Protein AF-A0A9N9NZU2-F1 (afdb_monomer)

Sequence (95 aa):
IGEEIENPFGFDENDLDLDEFCKRLERELKLITSHAPPKAENWIFSKSNVPFGKDIGVTGEEARNLEVDEVRSLLSVNDGEHNENKENASNVSIK

Organism: NCBI:txid144679

Radius of gyration: 26.9 Å; Cα contacts (8 Å, |Δi|>4): 53; chains: 1; bounding box: 54×32×73 Å

Solvent-accessible surface area (backbone atoms only — not comparable to full-atom values): 6180 Å² total; per-residue (Å²): 110,75,72,65,63,72,56,48,77,56,84,54,96,78,30,50,65,58,67,60,53,50,56,49,51,52,50,51,52,49,57,68,66,68,54,77,82,78,60,67,63,66,54,50,53,24,87,84,30,36,84,62,36,79,89,70,55,49,25,35,61,60,57,69,75,56,53,74,69,57,53,50,51,51,56,67,62,68,84,74,70,93,70,89,77,88,76,86,78,85,84,76,82,90,129

Structure (mmCIF, N/CA/C/O backbone):
data_AF-A0A9N9NZU2-F1
#
_entry.id   AF-A0A9N9NZU2-F1
#
loop_
_atom_site.group_PDB
_atom_site.id
_atom_site.type_symbol
_atom_site.label_atom_id
_atom_site.label_alt_id
_atom_site.label_comp_id
_atom_site.label_asym_id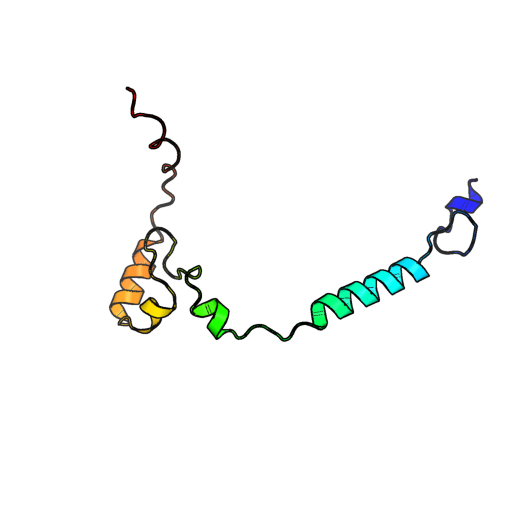
_atom_site.label_entity_id
_atom_site.label_seq_id
_atom_site.pdbx_PDB_ins_code
_atom_site.Cartn_x
_atom_site.Cartn_y
_atom_site.Cartn_z
_atom_site.occupancy
_atom_site.B_iso_or_equiv
_atom_site.auth_seq_id
_atom_site.auth_comp_id
_atom_site.auth_asym_id
_atom_site.auth_atom_id
_atom_site.pdbx_PDB_model_num
ATOM 1 N N . ILE A 1 1 ? 30.209 15.999 -30.613 1.00 62.03 1 ILE A N 1
ATOM 2 C CA . ILE A 1 1 ? 29.743 16.676 -29.373 1.00 62.03 1 ILE A CA 1
ATOM 3 C C . ILE A 1 1 ? 28.368 17.321 -29.515 1.00 62.03 1 ILE A C 1
ATOM 5 O O . ILE A 1 1 ? 27.495 16.871 -28.803 1.00 62.03 1 ILE A O 1
ATOM 9 N N . GLY A 1 2 ? 28.135 18.342 -30.358 1.00 74.69 2 GLY A N 1
ATOM 10 C CA . GLY A 1 2 ? 26.814 19.007 -30.414 1.00 74.69 2 GLY A CA 1
ATOM 11 C C . GLY A 1 2 ? 25.707 18.146 -31.035 1.00 74.69 2 GLY A C 1
ATOM 12 O O . GLY A 1 2 ? 24.580 18.166 -30.566 1.00 74.69 2 GLY A O 1
ATOM 13 N N . GLU A 1 3 ? 26.066 17.360 -32.047 1.00 69.38 3 GLU A N 1
ATOM 14 C CA . GLU A 1 3 ? 25.161 16.440 -32.752 1.00 69.38 3 GLU A CA 1
ATOM 15 C C . GLU A 1 3 ? 24.837 15.194 -31.898 1.00 69.38 3 GLU A C 1
ATOM 17 O O . GLU A 1 3 ? 23.685 14.798 -31.794 1.00 69.38 3 GLU A O 1
ATOM 22 N N . GLU A 1 4 ? 25.827 14.665 -31.165 1.00 72.81 4 GLU A N 1
ATOM 23 C CA . GLU A 1 4 ? 25.694 13.529 -30.222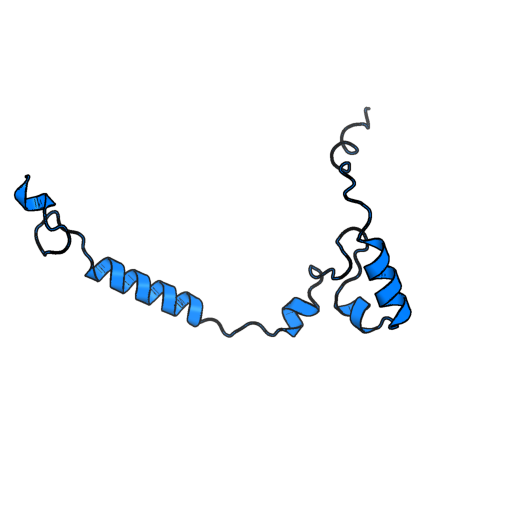 1.00 72.81 4 GLU A CA 1
ATOM 24 C C . GLU A 1 4 ? 24.804 13.811 -28.995 1.00 72.81 4 GLU A C 1
ATOM 26 O O . GLU A 1 4 ? 24.474 12.894 -28.256 1.00 72.81 4 GLU A O 1
ATOM 31 N N . ILE A 1 5 ? 24.456 15.072 -28.723 1.00 75.44 5 ILE A N 1
ATOM 32 C CA . ILE A 1 5 ? 23.564 15.447 -27.608 1.00 75.44 5 ILE A CA 1
ATOM 33 C C . ILE A 1 5 ? 22.198 15.941 -28.094 1.00 75.44 5 ILE A C 1
ATOM 35 O O . ILE A 1 5 ? 21.334 16.257 -27.277 1.00 75.44 5 ILE A O 1
ATOM 39 N N . GLU A 1 6 ? 22.006 16.057 -29.410 1.00 87.06 6 GLU A N 1
ATOM 40 C CA . GLU A 1 6 ? 20.789 16.615 -30.003 1.00 87.06 6 GLU A CA 1
ATOM 41 C C . GLU A 1 6 ? 19.628 15.612 -29.961 1.00 87.06 6 GLU A C 1
ATOM 43 O O . GLU A 1 6 ? 18.475 16.010 -29.782 1.00 87.06 6 GLU A O 1
ATOM 48 N N . ASN A 1 7 ? 19.927 14.311 -30.048 1.00 87.25 7 ASN A N 1
ATOM 49 C CA . ASN A 1 7 ? 18.938 13.241 -29.964 1.00 87.25 7 ASN A CA 1
ATOM 50 C C . ASN A 1 7 ? 19.359 12.133 -28.978 1.00 87.25 7 ASN A C 1
ATOM 52 O O . ASN A 1 7 ? 19.831 11.093 -29.419 1.00 87.25 7 ASN A O 1
ATOM 56 N N . PRO A 1 8 ? 19.098 12.292 -27.667 1.00 88.31 8 PRO A N 1
ATOM 57 C CA . PRO A 1 8 ? 19.558 11.362 -26.628 1.00 88.31 8 PRO A CA 1
ATOM 58 C C . PRO A 1 8 ? 18.792 10.024 -26.579 1.00 88.31 8 PRO A C 1
ATOM 60 O O . PRO A 1 8 ? 18.947 9.254 -25.631 1.00 88.31 8 PRO A O 1
ATOM 63 N N . PHE A 1 9 ? 17.883 9.783 -27.528 1.00 91.81 9 PHE A N 1
ATOM 64 C CA . PHE A 1 9 ? 17.003 8.609 -27.576 1.00 91.81 9 PHE A CA 1
ATOM 65 C C . PHE A 1 9 ? 17.362 7.647 -28.718 1.00 91.81 9 PHE A C 1
ATOM 67 O O . PHE A 1 9 ? 16.556 6.778 -29.057 1.00 91.81 9 PHE A O 1
ATOM 74 N N . GLY A 1 10 ? 18.508 7.862 -29.367 1.00 88.12 10 GLY A N 1
ATOM 75 C CA . GLY A 1 10 ? 19.039 6.987 -30.402 1.00 88.12 10 GLY A CA 1
ATOM 76 C C . GLY A 1 10 ? 19.751 5.758 -29.827 1.00 88.12 10 GLY A C 1
ATOM 77 O O . GLY A 1 10 ? 19.348 5.200 -28.809 1.00 88.12 10 GLY A O 1
ATOM 78 N N . PHE A 1 11 ? 20.795 5.316 -30.528 1.00 89.25 11 PHE A N 1
ATOM 79 C CA . PHE A 1 11 ? 21.643 4.184 -30.138 1.00 89.25 11 PHE A CA 1
ATOM 80 C C . PHE A 1 11 ? 23.140 4.531 -30.198 1.00 89.25 11 PHE A C 1
ATOM 82 O O . PHE A 1 11 ? 23.978 3.635 -30.328 1.00 89.25 11 PHE A O 1
ATOM 89 N N . ASP A 1 12 ? 23.481 5.817 -30.155 1.00 89.88 12 ASP A N 1
ATOM 90 C CA . ASP A 1 12 ? 24.863 6.273 -30.072 1.00 89.88 12 ASP A CA 1
ATOM 91 C C . ASP A 1 12 ? 25.460 5.920 -28.699 1.00 89.88 12 ASP A C 1
ATOM 93 O O . ASP A 1 12 ? 24.751 5.688 -27.721 1.00 89.88 12 ASP A O 1
ATOM 97 N N . GLU A 1 13 ? 26.791 5.882 -28.598 1.00 86.81 13 GLU A N 1
ATOM 98 C CA . GLU A 1 13 ? 27.490 5.483 -27.361 1.00 86.81 13 GLU A CA 1
ATOM 99 C C . GLU A 1 13 ? 27.117 6.354 -26.145 1.00 86.81 13 GLU A C 1
ATOM 101 O O . GLU A 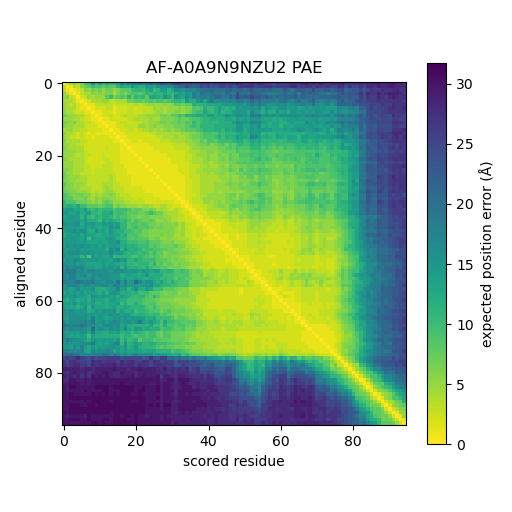1 13 ? 27.154 5.884 -25.009 1.00 86.81 13 GLU A O 1
ATOM 106 N N . ASN A 1 14 ? 26.732 7.609 -26.389 1.00 87.19 14 ASN A N 1
ATOM 107 C CA . ASN A 1 14 ? 26.346 8.577 -25.363 1.00 87.19 14 ASN A CA 1
ATOM 108 C C . ASN A 1 14 ? 24.819 8.718 -25.191 1.00 87.19 14 ASN A C 1
ATOM 110 O O . ASN A 1 14 ? 24.382 9.587 -24.431 1.00 87.19 14 ASN A O 1
ATOM 114 N N . ASP A 1 15 ? 24.019 7.888 -25.867 1.00 92.56 15 ASP A N 1
ATOM 115 C CA . ASP A 1 15 ? 22.560 7.909 -25.752 1.00 92.56 15 ASP A CA 1
ATOM 116 C C . ASP A 1 15 ? 22.058 7.205 -24.488 1.00 92.56 15 ASP A C 1
ATOM 118 O O . ASP A 1 15 ? 22.748 6.424 -23.826 1.00 92.56 15 ASP A O 1
ATOM 122 N N . LEU A 1 16 ? 20.810 7.497 -24.130 1.00 91.69 16 LEU A N 1
ATOM 123 C CA . LEU A 1 16 ? 20.144 6.847 -23.012 1.00 91.69 16 LEU A CA 1
ATOM 124 C C . LEU A 1 16 ? 19.749 5.417 -23.389 1.00 91.69 16 LEU A C 1
ATOM 126 O O . LEU A 1 16 ? 19.003 5.205 -24.343 1.00 91.69 16 LEU A O 1
ATOM 130 N N . ASP A 1 17 ? 20.131 4.443 -22.562 1.00 93.69 17 ASP A N 1
ATOM 131 C CA . ASP A 1 17 ? 19.654 3.061 -22.700 1.00 93.69 17 ASP A CA 1
ATOM 132 C C . ASP A 1 17 ? 18.188 2.935 -22.234 1.00 93.69 17 ASP A C 1
ATOM 134 O O . ASP A 1 17 ? 17.871 2.504 -21.118 1.00 93.69 17 ASP A O 1
ATOM 138 N N . LEU A 1 18 ? 17.264 3.358 -23.102 1.00 95.38 18 LEU A N 1
ATOM 139 C CA . LEU A 1 18 ? 15.821 3.299 -22.860 1.00 95.38 18 LEU A CA 1
ATOM 140 C C . LEU A 1 18 ? 15.315 1.868 -22.652 1.00 95.38 18 LEU A C 1
ATOM 142 O O . LEU A 1 18 ? 14.344 1.673 -21.911 1.00 95.38 18 LEU A O 1
ATOM 146 N N . ASP A 1 19 ? 15.968 0.872 -23.251 1.00 94.25 19 ASP A N 1
ATOM 147 C CA . ASP A 1 19 ? 15.604 -0.532 -23.087 1.00 94.25 19 ASP A CA 1
ATOM 148 C C . ASP A 1 19 ? 15.851 -0.993 -21.649 1.00 94.25 19 ASP A C 1
ATOM 150 O O . ASP A 1 19 ? 15.002 -1.670 -21.054 1.00 94.25 19 ASP A O 1
ATOM 154 N N . GLU A 1 20 ? 16.986 -0.615 -21.055 1.00 96.44 20 GLU A N 1
ATOM 155 C CA . GLU A 1 20 ? 17.258 -0.882 -19.645 1.00 96.44 20 GLU A CA 1
ATOM 156 C C . GLU A 1 20 ? 16.249 -0.168 -18.735 1.00 96.44 20 GLU A C 1
ATOM 158 O O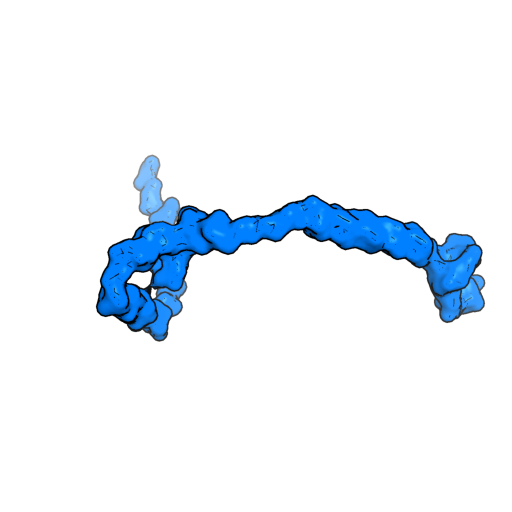 . GLU A 1 20 ? 15.692 -0.796 -17.821 1.00 96.44 20 GLU A O 1
ATOM 163 N N . PHE A 1 21 ? 15.942 1.107 -19.003 1.00 96.25 21 PHE A N 1
ATOM 164 C CA . PHE A 1 21 ? 14.927 1.845 -18.245 1.00 96.25 21 PHE A CA 1
ATOM 165 C C . PHE A 1 21 ? 13.558 1.155 -18.308 1.00 96.25 21 PHE A C 1
ATOM 167 O O . PHE A 1 21 ? 12.928 0.946 -17.267 1.00 96.25 21 PHE A O 1
ATOM 174 N N . CYS A 1 22 ? 13.114 0.728 -19.492 1.00 97.19 22 CYS A N 1
ATOM 175 C CA . CYS A 1 22 ? 11.833 0.044 -19.664 1.00 97.19 22 CYS A CA 1
ATOM 176 C C . CYS A 1 22 ? 11.803 -1.308 -18.941 1.00 97.19 22 CYS A C 1
ATOM 178 O O . CYS A 1 22 ? 10.843 -1.598 -18.224 1.00 97.19 22 CYS A O 1
ATOM 180 N N . LYS A 1 23 ? 12.875 -2.105 -19.033 1.00 97.94 23 LYS A N 1
ATOM 181 C CA . LYS A 1 23 ? 13.006 -3.372 -18.289 1.00 97.94 23 LYS A CA 1
ATOM 182 C C . LYS A 1 23 ? 12.988 -3.153 -16.779 1.00 97.94 23 LYS A C 1
ATOM 184 O O . LYS A 1 23 ? 12.452 -3.975 -16.031 1.00 97.94 23 LYS A O 1
ATOM 189 N N . ARG A 1 24 ? 13.585 -2.059 -16.300 1.00 98.00 24 ARG A N 1
ATOM 190 C CA . ARG A 1 24 ? 13.541 -1.696 -14.882 1.00 98.00 24 ARG A CA 1
ATOM 191 C C . ARG A 1 24 ? 12.125 -1.333 -14.454 1.00 98.00 24 ARG A C 1
ATOM 193 O O . ARG A 1 24 ? 11.656 -1.893 -13.468 1.00 98.00 24 ARG A O 1
ATOM 200 N N . LEU A 1 25 ? 11.439 -0.476 -15.209 1.00 97.88 25 LEU A N 1
ATOM 201 C CA . LEU A 1 25 ? 10.044 -0.115 -14.944 1.00 97.88 25 LEU A CA 1
ATOM 202 C C . LEU A 1 25 ? 9.136 -1.349 -14.922 1.00 97.88 25 LEU A C 1
ATOM 204 O O . LEU A 1 25 ? 8.344 -1.513 -13.998 1.00 97.88 25 LEU A O 1
ATOM 208 N N . GLU A 1 26 ? 9.293 -2.258 -15.883 1.00 97.75 26 GLU A N 1
ATOM 209 C CA . GLU A 1 26 ? 8.543 -3.515 -15.935 1.00 97.75 26 GLU A CA 1
ATOM 210 C C . GLU A 1 26 ? 8.731 -4.345 -14.657 1.00 97.75 26 GLU A C 1
ATOM 212 O O . GLU A 1 26 ? 7.762 -4.846 -14.082 1.00 97.75 26 GLU A O 1
ATOM 217 N N . ARG A 1 27 ? 9.976 -4.478 -14.186 1.00 97.81 27 ARG A N 1
ATOM 218 C CA . ARG A 1 27 ? 10.302 -5.231 -12.970 1.00 97.81 27 ARG A CA 1
ATOM 219 C C . ARG A 1 27 ? 9.685 -4.607 -11.721 1.00 97.81 27 ARG A C 1
ATOM 221 O O . ARG A 1 27 ? 9.126 -5.335 -10.907 1.00 97.81 27 ARG A O 1
ATOM 228 N N . GLU A 1 28 ? 9.768 -3.287 -11.583 1.00 97.88 28 GLU A N 1
ATOM 229 C CA . GLU A 1 28 ? 9.190 -2.548 -10.453 1.00 97.88 28 GLU A CA 1
ATOM 230 C C . GLU A 1 28 ? 7.662 -2.673 -10.436 1.00 97.88 28 GLU A C 1
ATOM 232 O O . GLU A 1 28 ? 7.067 -3.000 -9.410 1.00 97.88 28 GLU A O 1
ATOM 237 N N . LEU A 1 29 ? 7.010 -2.507 -11.591 1.00 96.81 29 LEU A N 1
ATOM 238 C CA . LEU A 1 29 ? 5.561 -2.672 -11.707 1.00 96.81 29 LEU A CA 1
ATOM 239 C C . LEU A 1 29 ? 5.130 -4.102 -11.374 1.00 96.81 29 LEU A C 1
ATOM 241 O O . LEU A 1 29 ? 4.167 -4.297 -10.629 1.00 96.81 29 LEU A O 1
ATOM 245 N N . LYS A 1 30 ? 5.858 -5.110 -11.869 1.00 96.69 30 LYS A N 1
ATOM 246 C CA . LYS A 1 30 ? 5.627 -6.515 -11.508 1.00 96.69 30 LYS A CA 1
ATOM 247 C C . LYS A 1 30 ? 5.797 -6.743 -10.012 1.00 96.69 30 LYS A C 1
ATOM 249 O O . LYS A 1 30 ? 4.976 -7.431 -9.422 1.00 96.69 30 LYS A O 1
ATOM 254 N N . LEU A 1 31 ? 6.809 -6.153 -9.381 1.00 96.00 31 LEU A N 1
ATOM 255 C CA . LEU A 1 31 ? 7.022 -6.271 -7.941 1.00 96.00 31 LEU A CA 1
ATOM 256 C C . LEU A 1 31 ? 5.852 -5.666 -7.154 1.00 96.00 31 LEU A C 1
ATOM 258 O O . LEU A 1 31 ? 5.265 -6.355 -6.320 1.00 96.00 31 LEU A O 1
ATOM 262 N N . ILE A 1 32 ? 5.464 -4.423 -7.450 1.00 93.00 32 ILE A N 1
ATOM 263 C CA . ILE A 1 32 ? 4.347 -3.737 -6.779 1.00 93.00 32 ILE A CA 1
ATOM 264 C C . ILE A 1 32 ? 3.058 -4.555 -6.918 1.00 93.00 32 ILE A C 1
ATOM 266 O O . ILE A 1 32 ? 2.366 -4.795 -5.931 1.00 93.00 32 ILE A O 1
ATOM 270 N N . THR A 1 33 ? 2.768 -5.038 -8.128 1.00 94.44 33 THR A N 1
ATOM 271 C CA . THR A 1 33 ? 1.526 -5.768 -8.437 1.00 94.44 33 THR A CA 1
ATOM 272 C C . THR A 1 33 ? 1.548 -7.253 -8.074 1.00 94.44 33 THR A C 1
ATOM 274 O O . THR A 1 33 ? 0.492 -7.879 -8.042 1.00 94.44 33 THR A O 1
ATOM 277 N N . SER A 1 34 ? 2.714 -7.831 -7.765 1.00 95.19 34 SER A N 1
ATOM 278 C CA . SER A 1 34 ? 2.830 -9.236 -7.342 1.00 95.19 34 SER A CA 1
ATOM 279 C C . SER A 1 34 ? 2.249 -9.510 -5.956 1.00 95.19 34 SER A C 1
ATOM 281 O O . SER A 1 34 ? 1.958 -10.659 -5.620 1.00 95.19 34 SER A O 1
ATOM 283 N N . HIS A 1 35 ? 2.071 -8.467 -5.145 1.00 90.62 35 HIS A N 1
ATOM 284 C CA . HIS A 1 35 ? 1.493 -8.589 -3.818 1.00 90.62 35 HIS A CA 1
ATOM 285 C C . HIS A 1 35 ? -0.031 -8.625 -3.925 1.00 90.62 35 HIS A C 1
ATOM 287 O O . HIS A 1 35 ? -0.644 -7.788 -4.588 1.00 90.62 35 HIS A O 1
ATOM 293 N N . ALA A 1 36 ? -0.658 -9.581 -3.239 1.00 90.19 36 ALA A N 1
ATOM 294 C CA . ALA A 1 36 ? -2.107 -9.583 -3.110 1.00 90.19 36 ALA A CA 1
ATOM 295 C C . ALA A 1 36 ? -2.567 -8.287 -2.413 1.00 90.19 36 ALA A C 1
ATOM 297 O O . ALA A 1 36 ? -1.904 -7.842 -1.468 1.00 90.19 36 ALA A O 1
ATOM 298 N N . PRO A 1 37 ? -3.698 -7.690 -2.834 1.00 87.06 37 PRO A N 1
ATOM 299 C CA . PRO A 1 37 ? -4.230 -6.521 -2.152 1.00 87.06 37 PRO A CA 1
ATOM 300 C C . PRO A 1 37 ? -4.477 -6.863 -0.674 1.00 87.06 37 PRO A C 1
ATOM 302 O O . PRO A 1 37 ? -5.037 -7.927 -0.376 1.00 87.06 37 PRO A O 1
ATOM 305 N N . PRO A 1 38 ? -4.059 -6.002 0.272 1.00 87.75 38 PRO A N 1
ATOM 306 C CA . PRO A 1 38 ? -4.315 -6.246 1.682 1.00 87.75 38 PRO A CA 1
ATOM 307 C C . PRO A 1 38 ? -5.825 -6.250 1.935 1.00 87.75 38 PRO A C 1
ATOM 309 O O . PRO A 1 38 ? -6.581 -5.496 1.321 1.00 87.75 38 PRO A O 1
ATOM 312 N N . LYS A 1 39 ? -6.280 -7.089 2.868 1.00 92.62 39 LYS A N 1
ATOM 313 C CA . LYS A 1 39 ? -7.682 -7.067 3.297 1.00 92.62 39 LYS A CA 1
ATOM 314 C C . LYS A 1 39 ? -7.974 -5.745 4.000 1.00 92.62 39 LYS A C 1
ATOM 316 O O . LYS A 1 39 ? -7.210 -5.346 4.878 1.00 92.62 39 LYS A O 1
ATOM 321 N N . ALA A 1 40 ? -9.101 -5.114 3.670 1.00 91.38 40 ALA A N 1
ATOM 322 C CA . ALA A 1 40 ? -9.535 -3.872 4.315 1.00 91.38 40 ALA A CA 1
ATOM 323 C C . ALA A 1 40 ? -9.618 -4.021 5.845 1.00 91.38 40 ALA A C 1
ATOM 325 O O . ALA A 1 40 ? -9.198 -3.133 6.579 1.00 91.38 40 ALA A O 1
ATOM 326 N N . GLU A 1 41 ? -10.066 -5.186 6.317 1.00 91.75 41 GLU A N 1
ATOM 327 C CA . GLU A 1 41 ? -10.140 -5.558 7.736 1.00 91.75 41 GLU A CA 1
ATOM 328 C C . GLU A 1 41 ? -8.802 -5.382 8.467 1.00 91.75 41 GLU A C 1
ATOM 330 O O . GLU A 1 41 ? -8.780 -4.862 9.579 1.00 91.75 41 GLU A O 1
ATOM 335 N N . ASN A 1 42 ? -7.683 -5.744 7.826 1.00 91.25 42 ASN A N 1
ATOM 336 C CA . ASN A 1 42 ? -6.350 -5.637 8.426 1.00 91.25 42 ASN A CA 1
ATOM 337 C C . ASN A 1 42 ? -5.953 -4.179 8.687 1.00 91.25 42 ASN A C 1
ATOM 339 O O . ASN A 1 42 ? -5.165 -3.912 9.587 1.00 91.25 42 ASN A O 1
ATOM 343 N N . TRP A 1 43 ? -6.466 -3.248 7.881 1.00 90.50 43 TRP A N 1
ATOM 344 C CA . TRP A 1 43 ? -6.218 -1.817 8.033 1.00 90.50 43 TRP A CA 1
ATOM 345 C C . TRP A 1 43 ? -7.207 -1.176 9.002 1.00 90.50 43 TRP A C 1
ATOM 347 O O . TRP A 1 43 ? -6.795 -0.466 9.916 1.00 90.50 43 TRP A O 1
ATOM 357 N N . ILE A 1 44 ? -8.502 -1.458 8.833 1.00 92.50 44 ILE A N 1
ATOM 358 C CA . ILE A 1 44 ? -9.578 -0.876 9.644 1.00 92.50 44 ILE A CA 1
ATOM 359 C C . ILE A 1 44 ? -9.420 -1.263 11.117 1.00 92.50 44 ILE A C 1
ATOM 361 O O . ILE A 1 44 ? -9.545 -0.401 11.984 1.00 92.50 44 ILE A O 1
ATOM 365 N N . PHE A 1 45 ? -9.103 -2.527 11.403 1.00 92.50 45 PHE A 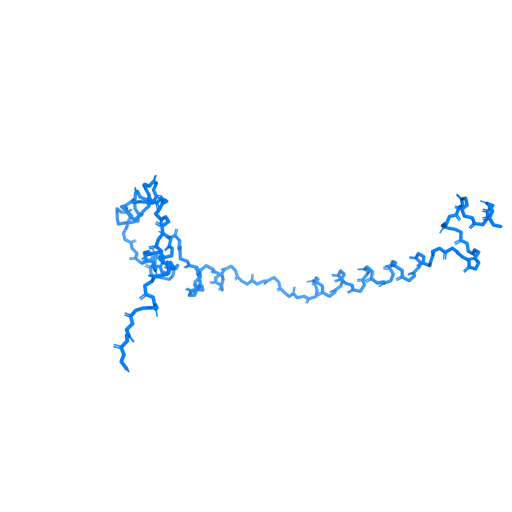N 1
ATOM 366 C CA . PHE A 1 45 ? -8.949 -3.039 12.768 1.00 92.50 45 PHE A CA 1
ATOM 367 C C . PHE A 1 45 ? -7.484 -3.111 13.219 1.00 92.50 45 PHE A C 1
ATOM 369 O O . PHE A 1 45 ? -7.160 -3.760 14.211 1.00 92.50 45 PHE A O 1
ATOM 376 N N . SER A 1 46 ? -6.576 -2.436 12.508 1.00 91.69 46 SER A N 1
ATOM 377 C CA . SER A 1 46 ? -5.214 -2.250 13.004 1.00 91.69 46 SER A CA 1
ATOM 378 C C . SER A 1 46 ? -5.232 -1.397 14.272 1.00 91.69 46 SER A C 1
ATOM 380 O O . SER A 1 46 ? -5.926 -0.384 14.340 1.00 91.69 46 SER A O 1
ATOM 382 N N . LYS A 1 47 ? -4.363 -1.724 15.235 1.00 91.25 47 LYS A N 1
ATOM 383 C CA . LYS A 1 47 ? -4.130 -0.907 16.441 1.00 91.25 47 LYS A CA 1
ATOM 384 C C . LYS A 1 47 ? -3.657 0.516 16.126 1.00 91.25 47 LYS A C 1
ATOM 386 O O . LYS A 1 47 ? -3.752 1.395 16.970 1.00 91.25 47 LYS A O 1
ATOM 391 N N . SER A 1 48 ? -3.116 0.738 14.927 1.00 90.81 48 SER A N 1
ATOM 392 C CA . SER A 1 48 ? -2.693 2.061 14.460 1.00 90.81 48 SER A CA 1
ATOM 393 C C . SER A 1 48 ? -3.844 2.918 13.930 1.00 90.81 48 SER A C 1
ATOM 395 O O . SER A 1 48 ? -3.654 4.116 13.732 1.00 90.81 48 SER A O 1
ATOM 397 N N . ASN A 1 49 ? -5.004 2.323 13.642 1.00 92.88 49 ASN A N 1
ATOM 398 C CA . ASN A 1 49 ? -6.156 3.045 13.126 1.00 92.88 49 ASN A CA 1
ATOM 399 C C . ASN A 1 49 ? -7.009 3.567 14.288 1.00 92.88 49 ASN A C 1
ATOM 401 O O . ASN A 1 49 ? -7.757 2.808 14.903 1.00 92.88 49 ASN A O 1
ATOM 405 N N . VAL A 1 50 ? -6.878 4.864 14.569 1.00 93.94 50 VAL A N 1
ATOM 406 C CA . VAL A 1 50 ? -7.585 5.584 15.638 1.00 93.94 50 VAL A CA 1
ATOM 407 C C . VAL A 1 50 ? -8.552 6.610 15.027 1.00 93.94 50 VAL A C 1
ATOM 409 O O . VAL A 1 50 ? -8.176 7.767 14.824 1.00 93.94 50 VAL A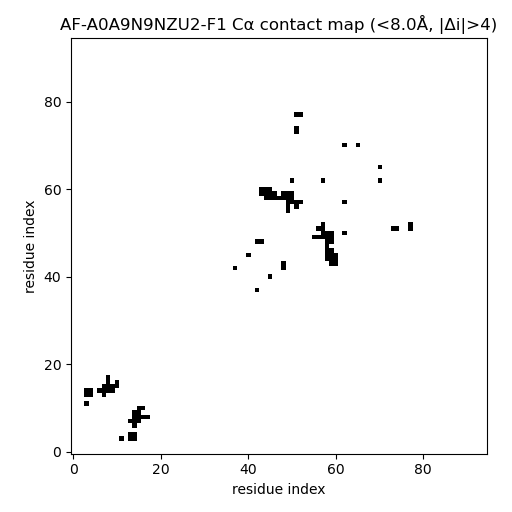 O 1
ATOM 412 N N . PRO A 1 51 ? -9.786 6.207 14.657 1.00 91.12 51 PRO A N 1
ATOM 413 C CA . PRO A 1 51 ? -10.697 7.029 13.849 1.00 91.12 51 PRO A CA 1
ATOM 414 C C . PRO A 1 51 ? -11.126 8.350 14.498 1.00 91.12 51 PRO A C 1
ATOM 416 O O . PRO A 1 51 ? -11.493 9.277 13.783 1.00 91.12 51 PRO A O 1
ATOM 419 N N . PHE A 1 52 ? -11.066 8.452 15.825 1.00 91.38 52 PHE A N 1
ATOM 420 C CA . PHE A 1 52 ? -11.473 9.652 16.565 1.00 91.38 52 PHE A CA 1
ATOM 421 C C . PHE A 1 52 ? -10.292 10.551 16.960 1.00 91.38 52 PHE A C 1
ATOM 423 O O . PHE A 1 52 ? -10.452 11.478 17.741 1.00 91.38 52 PHE A O 1
ATOM 430 N N . GLY A 1 53 ? -9.098 10.289 16.425 1.00 87.88 53 GLY A N 1
ATOM 431 C CA . GLY A 1 53 ? -7.887 11.040 16.748 1.00 87.88 53 GLY A CA 1
ATOM 432 C C . GLY A 1 53 ? -6.975 10.316 17.738 1.00 87.88 53 GLY A C 1
ATOM 433 O O . GLY A 1 53 ? -7.384 9.435 18.498 1.00 87.88 53 GLY A O 1
ATOM 434 N N . LYS A 1 54 ? -5.690 10.685 17.705 1.00 85.19 54 LYS A N 1
ATOM 435 C CA . LYS A 1 54 ? -4.638 10.029 18.498 1.00 85.19 54 LYS A CA 1
ATOM 436 C C . LYS A 1 54 ? -4.788 10.262 19.999 1.00 85.19 54 LYS A C 1
ATOM 438 O O . LYS A 1 54 ? -4.420 9.380 20.765 1.00 85.19 54 LYS A O 1
ATOM 443 N N . ASP A 1 55 ? -5.335 11.407 20.397 1.00 86.44 55 ASP A N 1
ATOM 444 C CA . ASP A 1 55 ? -5.520 11.755 21.809 1.00 86.44 55 ASP A CA 1
ATOM 445 C C . ASP A 1 55 ? -6.628 10.932 22.470 1.00 86.44 55 ASP A C 1
ATOM 447 O O . ASP A 1 55 ? -6.521 10.577 23.641 1.00 86.44 55 ASP A O 1
ATOM 451 N N . ILE A 1 56 ? -7.666 10.586 21.702 1.00 88.38 56 ILE A N 1
ATOM 452 C CA . ILE A 1 56 ? -8.766 9.727 22.152 1.00 88.38 56 ILE A CA 1
ATOM 453 C C . ILE A 1 56 ? -8.316 8.262 22.175 1.00 88.38 56 ILE A C 1
ATOM 455 O O . ILE A 1 56 ? -8.681 7.513 23.077 1.00 88.38 56 ILE A O 1
ATOM 459 N N . GLY A 1 57 ? -7.511 7.844 21.194 1.00 88.88 57 GLY A N 1
ATOM 460 C CA . GLY A 1 57 ? -6.845 6.537 21.199 1.00 88.88 57 GLY A CA 1
ATOM 461 C C . GLY A 1 57 ? -7.763 5.328 20.989 1.00 88.88 57 GLY A C 1
ATOM 462 O O . GLY A 1 57 ? -7.272 4.204 20.965 1.00 88.88 57 GLY A O 1
ATOM 463 N N . VAL A 1 58 ? -9.066 5.545 20.796 1.00 91.56 58 VAL A N 1
ATOM 464 C CA . VAL A 1 58 ? -10.035 4.491 20.477 1.00 91.56 58 VAL A CA 1
ATOM 465 C C . VAL A 1 58 ? -9.713 3.926 19.101 1.00 91.56 58 VAL A C 1
ATOM 467 O O . VAL A 1 58 ? -9.681 4.654 18.107 1.00 91.56 58 VAL A O 1
ATOM 470 N N . THR A 1 59 ? -9.468 2.623 19.055 1.00 93.88 59 THR A N 1
ATOM 471 C CA . THR A 1 59 ? -9.127 1.883 17.839 1.00 93.88 59 THR A CA 1
ATOM 472 C C . THR A 1 59 ? -10.362 1.578 16.994 1.00 93.88 59 THR A C 1
ATOM 474 O O . THR A 1 59 ? -11.496 1.618 17.471 1.00 93.88 59 THR A O 1
ATOM 477 N N . GLY A 1 60 ? -10.164 1.210 15.726 1.00 91.94 60 GLY A N 1
ATOM 478 C CA . GLY A 1 60 ? -11.269 0.786 14.858 1.00 91.94 60 GLY A CA 1
ATOM 479 C C . GLY A 1 60 ? -12.043 -0.439 15.373 1.00 91.94 60 GLY A C 1
ATO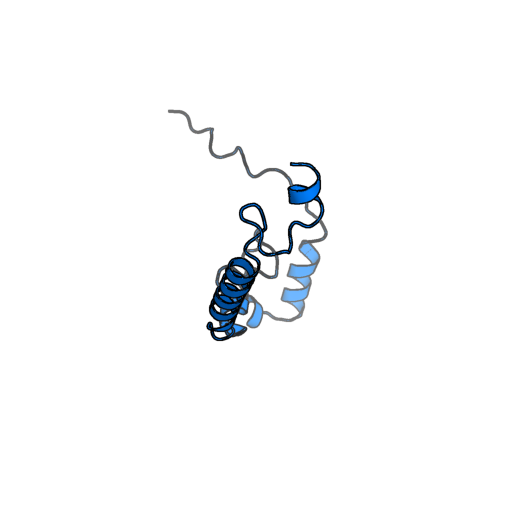M 480 O O . GLY A 1 60 ? -13.237 -0.565 15.101 1.00 91.94 60 GLY A O 1
ATOM 481 N N . GLU A 1 61 ? -11.396 -1.333 16.128 1.00 91.94 61 GLU A N 1
ATOM 482 C CA . GLU A 1 61 ? -12.053 -2.506 16.726 1.00 91.94 61 GLU A CA 1
ATOM 483 C C . GLU A 1 61 ? -12.988 -2.106 17.872 1.00 91.94 61 GLU A C 1
ATOM 485 O O . GLU A 1 61 ? -14.115 -2.589 17.951 1.00 91.94 61 GLU A O 1
ATOM 490 N N . GLU A 1 62 ? -12.556 -1.170 18.715 1.00 92.44 62 GLU A N 1
ATOM 491 C CA . GLU A 1 62 ? -13.372 -0.619 19.798 1.00 92.44 62 GLU A CA 1
ATOM 492 C C . GLU A 1 62 ? -14.515 0.233 19.239 1.00 92.44 62 GLU A C 1
ATOM 494 O O . GLU A 1 62 ? -15.665 0.055 19.635 1.00 92.44 62 GLU A O 1
ATOM 499 N N . ALA A 1 63 ? -14.222 1.075 18.242 1.00 92.25 63 ALA A N 1
ATOM 500 C CA . ALA A 1 63 ? -15.194 1.946 17.584 1.00 92.25 63 ALA A CA 1
ATOM 501 C C . ALA A 1 63 ? -16.384 1.181 16.986 1.00 92.25 63 ALA A C 1
ATOM 503 O O . ALA A 1 63 ? -17.504 1.686 16.975 1.00 92.25 63 ALA A O 1
ATOM 504 N N . ARG A 1 64 ? -16.158 -0.049 16.507 1.00 90.88 64 ARG A N 1
ATOM 505 C CA . ARG A 1 64 ? -17.207 -0.917 15.954 1.00 90.88 64 ARG A CA 1
ATOM 506 C C . ARG A 1 64 ? -18.300 -1.261 16.970 1.00 90.88 64 ARG A C 1
ATOM 508 O O . ARG A 1 64 ? -19.426 -1.533 16.560 1.00 90.88 64 ARG A O 1
ATOM 515 N N . ASN A 1 65 ? -17.957 -1.307 18.254 1.00 93.38 65 ASN A N 1
ATOM 516 C CA . ASN A 1 65 ? -18.857 -1.742 19.320 1.00 93.38 65 ASN A CA 1
ATOM 517 C C . ASN A 1 65 ? -19.535 -0.570 20.050 1.00 93.38 65 ASN A C 1
ATOM 519 O O . ASN A 1 65 ? -20.296 -0.818 20.980 1.00 93.38 65 ASN A O 1
ATOM 523 N N . LEU A 1 66 ? -19.258 0.676 19.649 1.00 92.69 66 LEU A N 1
ATOM 524 C CA . LEU A 1 66 ? -19.83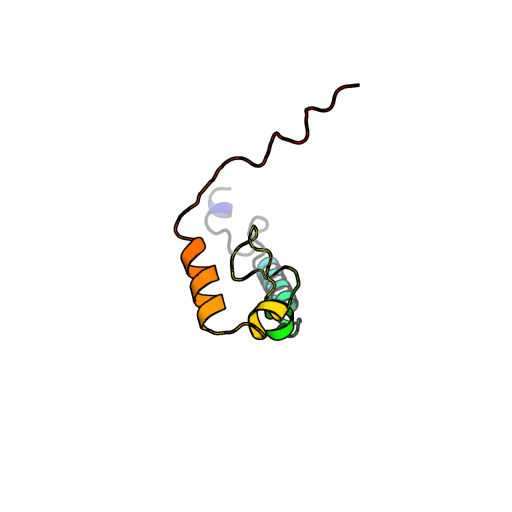9 1.876 20.253 1.00 92.69 66 LEU A CA 1
ATOM 525 C C . LEU A 1 66 ? -21.256 2.151 19.746 1.00 92.69 66 LEU A C 1
ATOM 527 O O . LEU A 1 66 ? -21.611 1.824 18.608 1.00 92.69 66 LEU A O 1
ATOM 531 N N . GLU A 1 67 ? -22.051 2.822 20.577 1.00 94.50 67 GLU A N 1
ATOM 532 C CA . GLU A 1 67 ? -23.355 3.325 20.155 1.00 94.50 67 GLU A CA 1
ATOM 533 C C . GLU A 1 67 ? -23.224 4.583 19.284 1.00 94.50 67 GLU A C 1
ATOM 535 O O . GLU A 1 67 ? -22.262 5.350 19.363 1.00 94.50 67 GLU A O 1
ATOM 540 N N . VAL A 1 68 ? -24.228 4.831 18.439 1.00 92.88 68 VAL A N 1
ATOM 541 C CA . VAL A 1 68 ? -24.205 5.940 17.467 1.00 92.88 68 VAL A CA 1
ATOM 542 C C . VAL A 1 68 ? -24.048 7.303 18.148 1.00 92.88 68 VAL A C 1
ATOM 544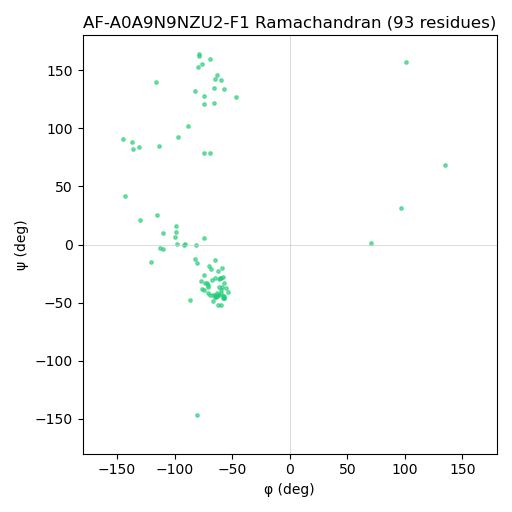 O O . VAL A 1 68 ? -23.369 8.183 17.615 1.00 92.88 68 VAL A O 1
ATOM 547 N N . ASP A 1 69 ? -24.659 7.493 19.315 1.00 93.69 69 ASP A N 1
ATOM 548 C CA . ASP A 1 69 ? -24.587 8.764 20.035 1.00 93.69 69 ASP A CA 1
ATOM 549 C C . ASP A 1 69 ? -23.211 8.987 20.681 1.00 93.69 69 ASP A C 1
ATOM 551 O O . ASP A 1 69 ? -22.709 10.112 20.674 1.00 93.69 69 ASP A O 1
ATOM 555 N N . GLU A 1 70 ? -22.541 7.921 21.128 1.00 91.25 70 GLU A N 1
ATOM 556 C CA . GLU A 1 70 ? -21.153 7.985 21.597 1.00 91.25 70 GLU A CA 1
ATOM 557 C C . GLU A 1 70 ? -20.206 8.358 20.454 1.00 91.25 70 GLU A C 1
ATOM 559 O O . GLU A 1 70 ? -19.387 9.263 20.596 1.00 91.25 70 GLU A O 1
ATOM 564 N N . VAL A 1 71 ? -20.371 7.730 19.285 1.00 92.25 71 VAL A N 1
ATOM 565 C CA . VAL A 1 71 ? -19.590 8.043 18.078 1.00 92.25 71 VAL A CA 1
ATOM 566 C C . VAL A 1 71 ? -19.740 9.517 17.687 1.00 92.25 71 VAL A C 1
ATOM 568 O O . VAL A 1 71 ? -18.751 10.184 17.385 1.00 92.25 71 VAL A O 1
ATOM 571 N N . ARG A 1 72 ? -20.965 10.055 17.719 1.00 91.31 72 ARG A N 1
ATOM 572 C CA . ARG A 1 72 ? -21.229 11.477 17.435 1.00 91.31 72 ARG A CA 1
ATOM 573 C C . ARG A 1 72 ? -20.563 12.398 18.447 1.00 91.31 72 ARG A C 1
ATOM 575 O O . ARG A 1 72 ? -20.001 13.414 18.047 1.00 91.31 72 ARG A O 1
ATOM 582 N N . SER A 1 73 ? -20.611 12.033 19.726 1.00 90.19 73 SER A N 1
ATOM 583 C CA . SER A 1 73 ? -19.935 12.774 20.788 1.00 90.19 73 SER A CA 1
ATOM 584 C C . SER A 1 73 ? -18.427 12.833 20.528 1.00 90.19 73 SER A C 1
ATOM 586 O O . SER A 1 73 ? -17.873 13.925 20.429 1.00 90.19 73 SER A O 1
ATOM 588 N N . LEU A 1 74 ? -17.784 11.686 20.282 1.00 90.00 74 LEU A N 1
ATOM 589 C CA . LEU A 1 74 ? -16.343 11.603 20.013 1.00 90.00 74 LEU A CA 1
ATOM 590 C C . LEU A 1 74 ? -15.916 12.402 18.775 1.00 90.00 74 LEU A C 1
ATOM 592 O O . LEU A 1 74 ? -14.875 13.052 18.796 1.00 90.00 74 LEU A O 1
ATOM 596 N N . LEU A 1 75 ? -16.723 12.396 17.712 1.00 87.75 75 LEU A N 1
ATOM 597 C CA . LEU A 1 75 ? -16.440 13.186 16.511 1.00 87.75 75 LEU A CA 1
ATOM 598 C C . LEU A 1 75 ? -16.625 14.690 16.739 1.00 87.75 75 LEU A C 1
ATOM 600 O O . LEU A 1 75 ? -15.860 15.481 16.197 1.00 87.75 75 LEU A O 1
ATOM 604 N N . SER A 1 76 ? -17.599 15.090 17.560 1.00 85.12 76 SER A N 1
ATOM 605 C CA . SER A 1 76 ? -17.871 16.507 17.836 1.00 85.12 76 SER A CA 1
ATOM 606 C C . SER A 1 76 ? -16.776 17.207 18.649 1.00 85.12 76 SER A C 1
ATOM 608 O O . SER A 1 76 ? -16.671 18.429 18.605 1.00 85.12 76 SER A O 1
ATOM 610 N N . VAL A 1 77 ? -15.944 16.448 19.373 1.00 72.50 77 VAL A N 1
ATOM 611 C CA . VAL A 1 77 ? -14.862 16.990 20.216 1.00 72.50 77 VAL A CA 1
ATOM 612 C C . VAL A 1 77 ? -13.674 17.487 19.379 1.00 72.50 77 VAL A C 1
ATOM 614 O O . VAL A 1 77 ? -12.955 18.386 19.811 1.00 72.50 77 VAL A O 1
ATOM 617 N N . ASN A 1 78 ? -13.468 16.952 18.170 1.00 60.22 78 ASN A N 1
ATOM 618 C CA . ASN A 1 78 ? -12.212 17.125 17.433 1.00 60.22 78 ASN A CA 1
ATOM 619 C C . ASN A 1 78 ? -12.165 18.342 16.483 1.00 60.22 78 ASN A C 1
ATOM 621 O O . ASN A 1 78 ? -11.134 18.585 15.861 1.00 60.22 78 ASN A O 1
ATOM 625 N N . ASP A 1 79 ? -13.235 19.137 16.398 1.00 57.97 79 ASP A N 1
ATOM 626 C CA . ASP A 1 79 ? -13.251 20.383 15.610 1.00 57.97 79 ASP A CA 1
ATOM 627 C C . ASP A 1 79 ? -12.601 21.578 16.356 1.00 57.97 79 ASP A C 1
ATOM 629 O O . ASP A 1 79 ? -12.548 22.686 15.819 1.00 57.97 79 ASP A O 1
ATOM 633 N N . GLY A 1 80 ? -12.111 21.384 17.593 1.00 53.28 80 GLY A N 1
ATOM 634 C CA . GLY A 1 80 ? -11.810 22.484 18.521 1.00 53.28 80 GLY A CA 1
ATOM 635 C C . GLY A 1 80 ? -10.382 22.659 19.057 1.00 53.28 80 GLY A C 1
ATOM 636 O O . GLY A 1 80 ? -10.107 23.733 19.583 1.00 53.28 80 GLY A O 1
ATOM 637 N N . GLU A 1 81 ? -9.458 21.696 18.955 1.00 52.03 81 GLU A N 1
ATOM 638 C CA . GLU A 1 81 ? -8.146 21.827 19.623 1.00 52.03 81 GLU A CA 1
ATOM 639 C C . GLU A 1 81 ? -6.952 21.418 18.744 1.00 52.03 81 GLU A C 1
ATOM 641 O O . GLU A 1 81 ? -6.355 20.355 18.894 1.00 52.03 81 GLU A O 1
ATOM 646 N N . HIS A 1 82 ? -6.510 22.338 17.882 1.00 45.69 82 HIS A N 1
ATOM 647 C CA . HIS A 1 82 ? -5.088 22.444 17.546 1.00 45.69 82 HIS A CA 1
ATOM 648 C C . HIS A 1 82 ? -4.334 22.971 18.778 1.00 45.69 82 HIS A C 1
ATOM 650 O O . HIS A 1 82 ? -4.023 24.156 18.862 1.00 45.69 82 HIS A O 1
ATOM 656 N N . ASN A 1 83 ? -4.058 22.106 19.752 1.00 44.12 83 ASN A N 1
ATOM 657 C CA . ASN A 1 83 ? -3.165 22.436 20.859 1.00 44.12 83 ASN A CA 1
ATOM 658 C C . ASN A 1 83 ? -1.762 21.895 20.561 1.00 44.12 83 ASN A C 1
ATOM 660 O O . ASN A 1 83 ? -1.410 20.757 20.870 1.00 44.12 83 ASN A O 1
ATOM 664 N N . GLU A 1 84 ? -0.948 22.760 19.950 1.00 43.34 84 GLU A N 1
ATOM 665 C CA . GLU A 1 84 ? 0.503 22.752 20.133 1.00 43.34 84 GLU A CA 1
ATOM 666 C C . GLU A 1 84 ? 0.787 22.634 21.641 1.00 43.34 84 GLU A C 1
ATOM 668 O O . GLU A 1 84 ? 0.217 23.409 22.406 1.00 43.34 84 GLU A O 1
ATOM 673 N N . ASN A 1 85 ? 1.608 21.654 22.053 1.00 45.84 85 ASN A N 1
ATOM 674 C CA . ASN A 1 85 ? 2.313 21.514 23.350 1.00 45.84 85 ASN A CA 1
ATOM 675 C C . ASN A 1 85 ? 2.220 20.102 23.966 1.00 45.84 85 ASN A C 1
ATOM 677 O O . ASN A 1 85 ? 1.659 19.931 25.045 1.00 45.84 85 ASN A O 1
ATOM 681 N N . LYS A 1 86 ? 2.866 19.096 23.356 1.00 45.91 86 LYS A N 1
ATOM 682 C CA . LYS A 1 86 ? 3.404 17.924 24.089 1.00 45.91 86 LYS A CA 1
ATOM 683 C C . LYS A 1 86 ? 4.745 17.434 23.521 1.00 45.91 86 LYS A C 1
ATOM 685 O O . LYS A 1 86 ? 5.019 16.244 23.462 1.00 45.91 86 LYS A O 1
ATOM 690 N N . GLU A 1 87 ? 5.625 18.362 23.176 1.00 42.62 87 GLU A N 1
ATOM 691 C CA . GLU A 1 87 ? 7.069 18.146 23.293 1.00 42.62 87 GLU A CA 1
ATOM 692 C C . GLU A 1 87 ? 7.547 19.172 24.327 1.00 42.62 87 GLU A C 1
ATOM 694 O O . GLU A 1 87 ? 7.043 20.289 24.339 1.00 42.62 87 GLU A O 1
ATOM 699 N N . ASN A 1 88 ? 8.461 18.797 25.226 1.00 40.06 88 ASN A N 1
ATOM 700 C CA . ASN A 1 88 ? 8.987 19.601 26.352 1.00 40.06 88 ASN A CA 1
ATOM 701 C C . ASN A 1 88 ? 8.340 19.388 27.739 1.00 40.06 88 ASN A C 1
ATOM 703 O O . ASN A 1 88 ? 8.360 20.292 28.568 1.00 40.06 88 ASN A O 1
ATOM 707 N N . ALA A 1 89 ? 7.854 18.183 28.060 1.00 41.25 89 ALA A N 1
ATOM 708 C CA . ALA A 1 89 ? 7.658 17.769 29.464 1.00 41.25 89 ALA A CA 1
ATOM 709 C C . ALA A 1 89 ? 8.605 16.637 29.915 1.00 41.25 89 ALA A C 1
ATOM 711 O O . ALA A 1 89 ? 8.629 16.286 31.090 1.00 41.25 89 ALA A O 1
ATOM 712 N N . SER A 1 90 ? 9.439 16.100 29.016 1.00 45.78 90 SER A N 1
ATOM 713 C CA . SER A 1 90 ? 10.365 14.998 29.334 1.00 45.78 90 SER A CA 1
ATOM 714 C C . SER A 1 90 ? 11.759 15.450 29.792 1.00 45.78 90 SER A C 1
ATOM 716 O O . SER A 1 90 ? 12.584 14.601 30.105 1.00 45.78 90 SER A O 1
ATOM 718 N N . ASN A 1 91 ? 12.039 16.760 29.855 1.00 48.62 91 ASN A N 1
ATOM 719 C CA . ASN A 1 91 ? 13.375 17.295 30.176 1.00 48.62 91 ASN A CA 1
ATOM 720 C C . ASN A 1 91 ? 13.452 18.092 31.488 1.00 48.62 91 ASN A C 1
ATOM 722 O O . ASN A 1 91 ? 14.348 18.916 31.655 1.00 48.62 91 ASN A O 1
ATOM 726 N N . VAL A 1 92 ? 12.565 17.832 32.452 1.00 46.00 92 VAL A N 1
ATOM 727 C CA . VAL A 1 92 ? 12.787 18.279 33.835 1.00 46.00 92 VAL A CA 1
ATOM 728 C C . VAL A 1 92 ? 12.421 17.161 34.802 1.00 46.00 92 VAL A C 1
ATOM 730 O O . VAL A 1 92 ? 11.315 17.091 35.320 1.00 46.00 92 VAL A O 1
ATOM 733 N N . SER A 1 93 ? 13.399 16.305 35.083 1.00 37.00 93 SER A N 1
ATOM 734 C CA . SER A 1 93 ? 13.541 15.744 36.421 1.00 37.00 93 SER A CA 1
ATOM 735 C C . SER A 1 93 ? 15.028 15.577 36.711 1.00 37.00 93 SER A C 1
ATOM 737 O O . SER A 1 93 ? 15.664 14.595 36.345 1.00 37.00 93 SER A O 1
ATOM 739 N N . ILE A 1 94 ? 15.584 16.631 37.304 1.00 42.22 94 ILE A N 1
ATOM 740 C CA . ILE A 1 94 ? 16.933 16.695 37.857 1.00 42.22 94 ILE A CA 1
ATOM 741 C C . ILE A 1 94 ? 16.945 15.901 39.168 1.00 42.22 94 ILE A C 1
ATOM 743 O O . ILE A 1 94 ? 16.235 16.275 40.105 1.00 42.22 94 ILE A O 1
ATOM 747 N N . LYS A 1 95 ? 17.791 14.873 39.250 1.00 37.97 95 LYS A N 1
ATOM 748 C CA . LYS A 1 95 ? 18.813 14.712 40.299 1.00 37.97 95 LYS A CA 1
ATOM 749 C C . LYS A 1 95 ? 19.770 13.580 39.957 1.00 37.97 95 LYS A C 1
ATOM 751 O O . LYS A 1 95 ? 19.278 12.494 39.593 1.00 37.97 95 LYS A O 1
#

Mean predicted aligned error: 12.52 Å

Secondary structure (DSSP, 8-state):
--GGGT-TTSSSTTS--HHHHHHHHHHHHHHHHHSPPPPHHHHHTSTT--TT-TTT---HHHHTTS-HHHHHHHHHGGGS------SSSSS----

Foldseek 3Di:
DVVCPPDLCDPDPNHDPVVVVVVVVVVVVCVVVVDDDDDPCCVQQPQPADPLDVVVSQGSVNVVPDDPVVVVVSNVVPVDDPDDDDDPPVPDDDD

pLDDT: mean 81.97, std 18.51, range [37.0, 98.0]

InterPro domains:
  IPR044669 Voltage-dependent anion channel-forming protein YneE/VCCN1/2-like [PF25539] (1-29)